Protein AF-U3Q7U6-F1 (afdb_monomer)

Structure (mmCIF, N/CA/C/O backbone):
data_AF-U3Q7U6-F1
#
_entry.id   AF-U3Q7U6-F1
#
loop_
_atom_site.group_PDB
_atom_site.id
_atom_site.type_symbol
_atom_site.label_atom_id
_atom_site.label_alt_id
_atom_site.label_comp_id
_atom_site.label_asym_id
_atom_site.label_entity_id
_atom_site.label_seq_id
_atom_site.pdbx_PDB_ins_code
_atom_site.Cartn_x
_atom_site.Cartn_y
_atom_site.Cartn_z
_atom_site.occupancy
_atom_site.B_iso_or_equiv
_atom_site.auth_seq_id
_atom_site.auth_comp_id
_atom_site.auth_asym_id
_atom_site.auth_atom_id
_atom_site.pdbx_PDB_model_num
ATOM 1 N N . MET A 1 1 ? -13.181 9.743 31.412 1.00 58.06 1 MET A N 1
ATOM 2 C CA . MET A 1 1 ? -12.037 9.200 30.643 1.00 58.06 1 MET A CA 1
ATOM 3 C C . MET A 1 1 ? -12.355 9.318 29.156 1.00 58.06 1 MET A C 1
ATOM 5 O O . MET A 1 1 ? -13.324 8.710 28.724 1.00 58.06 1 MET A O 1
ATOM 9 N N . LYS A 1 2 ? -11.627 10.139 28.384 1.00 72.19 2 LYS A N 1
ATOM 10 C CA . LYS A 1 2 ? -11.781 10.175 26.917 1.00 72.19 2 LYS A CA 1
ATOM 11 C C . LYS A 1 2 ? -11.034 8.975 26.337 1.00 72.19 2 LYS A C 1
ATOM 13 O O . LYS A 1 2 ? -9.807 8.971 26.327 1.00 72.19 2 LYS A O 1
ATOM 18 N N . TYR A 1 3 ? -11.757 7.956 25.892 1.00 76.88 3 TYR A N 1
ATOM 19 C CA . TYR A 1 3 ? -11.176 6.864 25.115 1.00 76.88 3 TYR A CA 1
ATOM 20 C C . TYR A 1 3 ? -10.846 7.388 23.714 1.00 76.88 3 TYR A C 1
ATOM 22 O O . TYR A 1 3 ? -11.701 7.925 23.011 1.00 76.88 3 TYR A O 1
ATOM 30 N N . LYS A 1 4 ? -9.575 7.284 23.324 1.00 83.31 4 LYS A N 1
ATOM 31 C CA . LYS A 1 4 ? -9.132 7.584 21.962 1.00 83.31 4 LYS A CA 1
ATOM 32 C C . LYS A 1 4 ? -9.325 6.321 21.132 1.00 83.31 4 LYS A C 1
ATOM 34 O O . LYS A 1 4 ? -8.779 5.281 21.488 1.00 83.31 4 LYS A O 1
ATOM 39 N N . LEU A 1 5 ? -10.089 6.412 20.047 1.00 89.25 5 LEU A N 1
ATOM 40 C CA . LEU A 1 5 ? -10.241 5.296 19.118 1.00 89.25 5 LEU A CA 1
ATOM 41 C C . LEU A 1 5 ? -8.866 4.954 18.521 1.00 89.25 5 LEU A C 1
ATOM 43 O O . LEU A 1 5 ? -8.184 5.836 17.986 1.00 89.25 5 LEU A O 1
ATOM 47 N N . LEU A 1 6 ? -8.445 3.696 18.661 1.00 92.88 6 LEU A N 1
ATOM 48 C CA . LEU A 1 6 ? -7.202 3.208 18.073 1.00 92.88 6 LEU A CA 1
ATOM 49 C C . LEU A 1 6 ? -7.372 3.146 16.555 1.00 92.88 6 LEU A C 1
ATOM 51 O O . LEU A 1 6 ? -8.303 2.510 16.077 1.00 92.88 6 LEU A O 1
ATOM 55 N N . LYS A 1 7 ? -6.461 3.789 15.818 1.00 94.06 7 LYS A N 1
ATOM 56 C CA . LYS A 1 7 ? -6.442 3.720 14.357 1.00 94.06 7 LYS A CA 1
ATOM 57 C C . LYS A 1 7 ? -5.527 2.602 13.875 1.00 94.06 7 LYS A C 1
ATOM 59 O O . LYS A 1 7 ? -4.397 2.489 14.355 1.00 94.06 7 LYS A O 1
ATOM 64 N N . ILE A 1 8 ? -5.978 1.834 12.893 1.00 94.38 8 ILE A N 1
ATOM 65 C CA . ILE A 1 8 ? -5.265 0.702 12.303 1.00 94.38 8 ILE A CA 1
ATOM 66 C C . ILE A 1 8 ? -4.838 1.044 10.874 1.00 94.38 8 ILE A C 1
ATOM 68 O O . ILE A 1 8 ? -5.637 1.460 10.037 1.00 94.38 8 ILE A O 1
ATOM 72 N N . LYS A 1 9 ? -3.551 0.837 10.579 1.00 94.88 9 LYS A N 1
ATOM 73 C CA . LYS A 1 9 ? -2.979 1.011 9.241 1.00 94.88 9 LYS A CA 1
ATOM 74 C C . LYS 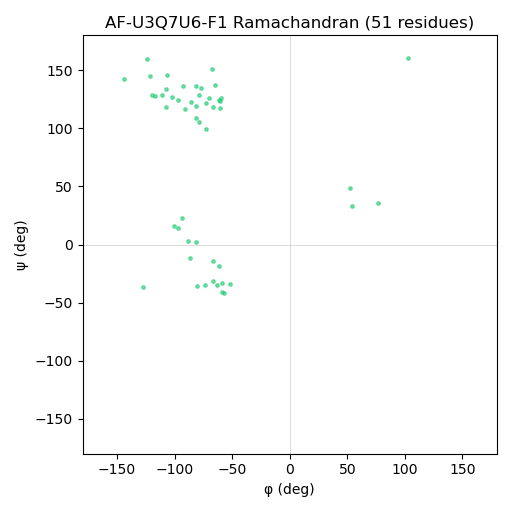A 1 9 ? -2.445 -0.310 8.707 1.00 94.88 9 LYS A C 1
ATOM 76 O O . LYS A 1 9 ? -1.568 -0.914 9.320 1.00 94.88 9 LYS A O 1
ATOM 81 N N . VAL A 1 10 ? -2.872 -0.681 7.505 1.00 94.00 10 VAL A N 1
ATOM 82 C CA . VAL A 1 10 ? -2.332 -1.821 6.749 1.00 94.00 10 VAL A CA 1
ATOM 83 C C . VAL A 1 10 ? -1.390 -1.289 5.667 1.00 94.00 10 VAL A C 1
ATOM 85 O O . VAL A 1 10 ? -1.750 -0.386 4.920 1.00 94.00 10 VAL A O 1
ATOM 88 N N . CYS A 1 11 ? -0.146 -1.773 5.594 1.00 94.31 11 CYS A N 1
ATOM 89 C CA . CYS A 1 11 ? 0.905 -1.175 4.755 1.00 94.31 11 CYS A CA 1
ATOM 90 C C . CYS A 1 11 ? 1.490 -2.148 3.724 1.00 94.31 11 CYS A C 1
ATOM 92 O O . CYS A 1 11 ? 1.724 -3.316 4.028 1.00 94.31 11 CYS A O 1
ATOM 94 N N . GLY A 1 12 ? 1.843 -1.630 2.547 1.00 91.75 12 GLY A N 1
ATOM 95 C CA . GLY A 1 12 ? 2.512 -2.384 1.490 1.00 91.75 12 GLY A CA 1
ATOM 96 C C . GLY A 1 12 ? 1.567 -3.305 0.734 1.00 91.75 12 GLY A C 1
ATOM 97 O O . GLY A 1 12 ? 1.947 -4.410 0.357 1.00 91.75 12 GLY A O 1
ATOM 98 N N . MET A 1 13 ? 0.329 -2.858 0.544 1.00 89.88 13 MET A N 1
ATOM 99 C CA . MET A 1 13 ? -0.633 -3.591 -0.260 1.00 89.88 13 MET A CA 1
ATOM 100 C C . MET A 1 13 ? -0.354 -3.417 -1.745 1.00 89.88 13 MET A C 1
ATOM 102 O O . MET A 1 13 ? -0.108 -2.306 -2.205 1.00 89.88 13 MET A O 1
ATOM 106 N N . LYS A 1 14 ? -0.407 -4.529 -2.479 1.00 88.38 14 LYS A N 1
ATOM 107 C CA . LYS A 1 14 ? -0.201 -4.577 -3.933 1.00 88.38 14 LYS A CA 1
ATOM 108 C C . LYS A 1 14 ? -1.340 -5.292 -4.658 1.00 88.38 14 LYS A C 1
ATOM 110 O O . LYS A 1 14 ? -1.731 -4.872 -5.739 1.00 88.38 14 LYS A O 1
ATOM 115 N N . PHE A 1 15 ? -1.894 -6.336 -4.045 1.00 87.19 15 PHE A N 1
ATOM 116 C CA . PHE A 1 15 ? -2.966 -7.156 -4.603 1.00 87.19 15 PHE A CA 1
ATOM 117 C C . PHE A 1 15 ? -4.159 -7.195 -3.649 1.00 87.19 15 PHE A C 1
ATOM 119 O O . PHE A 1 15 ? -4.012 -6.916 -2.463 1.00 87.19 15 PHE A O 1
ATOM 126 N N . GLU A 1 16 ? -5.337 -7.536 -4.175 1.00 88.00 16 GLU A N 1
ATOM 127 C CA . GLU A 1 16 ? -6.550 -7.809 -3.386 1.00 88.00 16 GLU A CA 1
ATOM 128 C C . GLU A 1 16 ? -6.965 -6.694 -2.402 1.00 88.00 16 GLU A C 1
ATOM 130 O O . GLU A 1 16 ? -7.546 -6.958 -1.352 1.00 88.00 16 GLU A O 1
ATOM 135 N N . ILE A 1 17 ? -6.721 -5.428 -2.761 1.00 89.25 17 ILE A N 1
ATOM 136 C CA . ILE A 1 17 ? -6.979 -4.240 -1.920 1.00 89.25 17 ILE A CA 1
ATOM 137 C C . ILE A 1 17 ? -8.417 -4.221 -1.370 1.00 89.25 17 ILE A C 1
ATOM 139 O O . ILE A 1 17 ? -8.637 -3.809 -0.234 1.00 89.25 17 ILE A O 1
ATOM 143 N N . HIS A 1 18 ? -9.386 -4.719 -2.146 1.00 88.62 18 HIS A N 1
ATOM 144 C CA . HIS A 1 18 ? -10.788 -4.839 -1.741 1.00 88.62 18 HIS A CA 1
ATOM 145 C C . HIS A 1 18 ? -10.989 -5.709 -0.494 1.00 88.62 18 HIS A C 1
ATOM 147 O O . HIS A 1 18 ? -11.729 -5.304 0.393 1.00 88.62 18 HIS A O 1
ATOM 153 N N . LYS A 1 19 ? -10.274 -6.836 -0.360 1.00 89.94 19 LYS A N 1
ATOM 154 C CA . LYS A 1 19 ? -10.413 -7.714 0.815 1.00 89.94 19 LYS A CA 1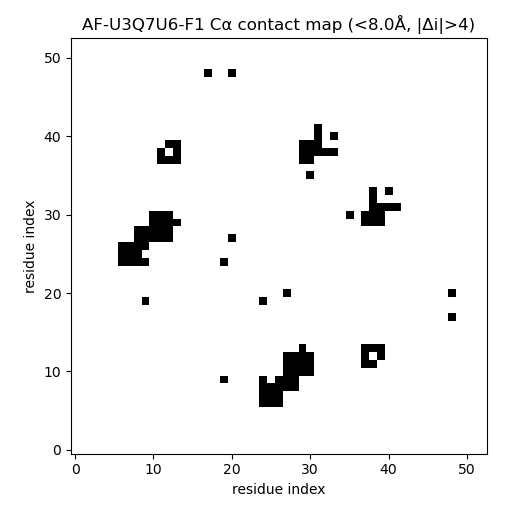
ATOM 155 C C . LYS A 1 19 ? -9.999 -7.012 2.102 1.00 89.94 19 LYS A C 1
ATOM 157 O O . LYS A 1 19 ? -10.580 -7.250 3.149 1.00 89.94 19 LYS A O 1
ATOM 162 N N . ILE A 1 20 ? -8.993 -6.143 2.027 1.00 89.81 20 ILE A N 1
ATOM 163 C CA . ILE A 1 20 ? -8.542 -5.364 3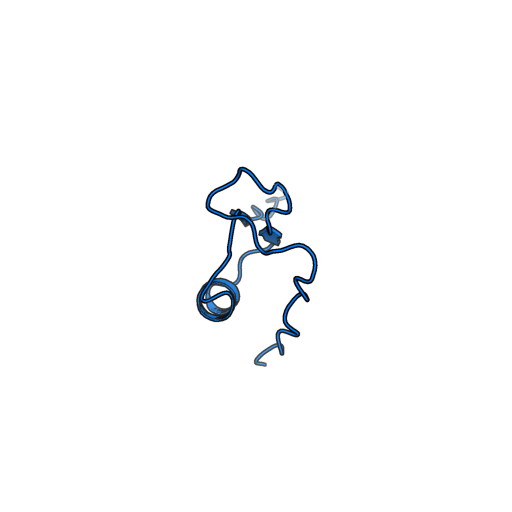.184 1.00 89.81 20 ILE A CA 1
ATOM 164 C C . ILE A 1 20 ? -9.435 -4.167 3.426 1.00 89.81 20 ILE A C 1
ATOM 166 O O . ILE A 1 20 ? -9.683 -3.839 4.577 1.00 89.81 20 ILE A O 1
ATOM 170 N N . TYR A 1 21 ? -9.946 -3.538 2.372 1.00 89.25 21 TYR A N 1
ATOM 171 C CA . TYR A 1 21 ? -10.961 -2.504 2.517 1.00 89.25 21 TYR A CA 1
ATOM 172 C C . TYR A 1 21 ? -12.199 -3.020 3.269 1.00 89.25 21 TYR A C 1
ATOM 174 O O . TYR A 1 21 ? -12.680 -2.337 4.169 1.00 89.25 21 TYR A O 1
ATOM 182 N N . ASP A 1 22 ? -12.638 -4.247 2.974 1.00 91.06 22 ASP A N 1
ATOM 183 C CA . ASP A 1 22 ? -13.775 -4.903 3.636 1.00 91.06 22 ASP A CA 1
ATOM 184 C C . ASP A 1 22 ? -13.517 -5.228 5.123 1.00 91.06 22 ASP A C 1
ATOM 186 O O . ASP A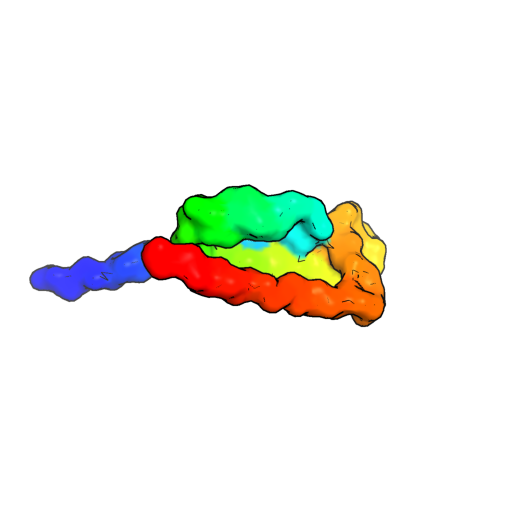 1 22 ? -14.457 -5.490 5.870 1.00 91.06 22 ASP A O 1
ATOM 190 N N . LEU A 1 23 ? -12.259 -5.174 5.581 1.00 91.62 23 LEU A N 1
ATOM 191 C CA . LEU A 1 23 ? -11.884 -5.287 6.999 1.00 91.62 23 LEU A CA 1
ATOM 192 C C . LEU A 1 23 ? -11.882 -3.934 7.733 1.00 91.62 23 LEU A C 1
ATOM 194 O O . LEU A 1 23 ? -11.520 -3.878 8.907 1.00 91.62 23 LEU A O 1
ATOM 198 N N . PHE A 1 24 ? -12.267 -2.849 7.058 1.00 90.38 24 PHE A N 1
ATOM 199 C CA . PHE A 1 24 ? -12.395 -1.499 7.614 1.00 90.38 24 PHE A CA 1
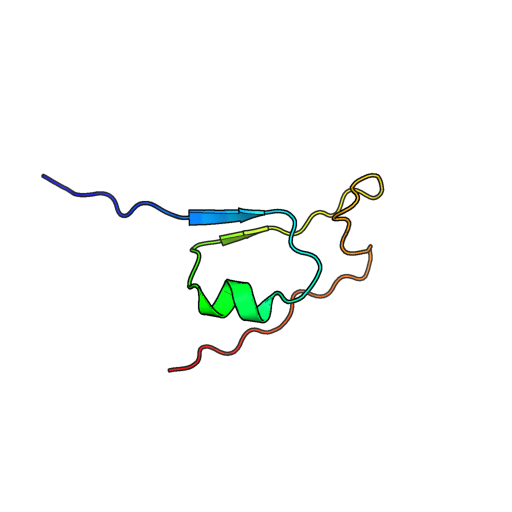ATOM 200 C C . PHE A 1 24 ? -11.158 -0.955 8.370 1.00 90.38 24 PHE A C 1
ATOM 202 O O . PHE A 1 24 ? -11.308 -0.406 9.465 1.00 90.38 24 PHE A O 1
ATOM 209 N N . PRO A 1 25 ? -9.926 -1.039 7.826 1.00 92.50 25 PRO A N 1
ATOM 210 C CA . PRO A 1 25 ? -8.790 -0.324 8.397 1.00 92.50 25 PRO A CA 1
ATOM 211 C C . PRO A 1 25 ? -8.965 1.188 8.218 1.00 92.50 25 PRO A C 1
ATOM 213 O O . PRO A 1 25 ? -9.514 1.652 7.216 1.00 92.50 25 PRO A O 1
ATOM 216 N N . ASP A 1 26 ? -8.408 1.981 9.129 1.00 94.50 26 ASP A N 1
ATOM 217 C CA . ASP A 1 26 ? -8.396 3.441 8.991 1.00 94.50 26 ASP A CA 1
ATOM 218 C C . ASP A 1 26 ? -7.529 3.906 7.817 1.00 94.50 26 ASP A C 1
ATOM 220 O O . ASP A 1 26 ? -7.805 4.937 7.201 1.00 94.50 26 ASP A O 1
ATOM 224 N N . PHE A 1 27 ? -6.459 3.163 7.512 1.00 93.38 27 PHE A N 1
ATOM 225 C CA . PHE A 1 27 ? -5.514 3.521 6.459 1.00 93.38 27 PHE A CA 1
ATOM 226 C C . PHE A 1 27 ? -4.985 2.300 5.706 1.00 93.38 27 PHE A C 1
ATOM 228 O O . PHE A 1 27 ? -4.629 1.281 6.302 1.00 93.38 27 PHE A O 1
ATOM 235 N N . ILE A 1 28 ? -4.813 2.457 4.393 1.00 93.25 28 ILE A N 1
ATOM 236 C CA . ILE A 1 28 ? -4.121 1.506 3.519 1.00 93.25 28 ILE A CA 1
ATOM 237 C C . ILE A 1 28 ? -2.924 2.227 2.893 1.00 93.25 28 ILE A C 1
ATOM 239 O O . ILE A 1 28 ? -3.058 3.330 2.369 1.00 93.25 28 ILE A O 1
ATOM 243 N N . GLY A 1 29 ? -1.737 1.630 2.988 1.00 93.81 29 GLY A N 1
ATOM 244 C CA . GLY A 1 29 ? -0.494 2.184 2.456 1.00 93.81 29 GLY A CA 1
ATOM 245 C C . GLY A 1 29 ? -0.004 1.441 1.217 1.00 93.81 29 GLY A C 1
ATOM 246 O O . GLY A 1 29 ? 0.108 0.214 1.238 1.00 93.81 29 GLY A O 1
ATOM 247 N N . PHE A 1 30 ? 0.382 2.203 0.198 1.00 95.00 30 PHE A N 1
ATOM 248 C CA . PHE A 1 30 ? 1.019 1.726 -1.031 1.00 95.00 30 PHE A CA 1
ATOM 249 C C . PHE A 1 30 ? 2.503 2.095 -1.024 1.00 95.00 30 PHE A C 1
ATOM 251 O O . PHE A 1 30 ? 2.882 3.130 -0.473 1.00 95.00 30 PHE A O 1
ATOM 258 N N . ILE A 1 31 ? 3.351 1.237 -1.594 1.00 96.25 31 ILE A N 1
ATOM 259 C CA . ILE A 1 31 ? 4.802 1.451 -1.606 1.00 96.25 31 ILE A CA 1
ATOM 260 C C . ILE A 1 31 ? 5.241 1.824 -3.021 1.00 96.25 31 ILE A C 1
ATOM 262 O O . ILE A 1 31 ? 5.127 1.019 -3.939 1.00 96.25 31 ILE A O 1
ATOM 266 N N . PHE A 1 32 ? 5.794 3.030 -3.168 1.00 95.62 32 PHE A N 1
ATOM 267 C CA . PHE A 1 32 ? 6.299 3.584 -4.434 1.00 95.62 32 PHE A CA 1
ATOM 268 C C . PHE A 1 32 ? 7.828 3.495 -4.568 1.00 95.62 32 PHE A C 1
ATOM 270 O O . PHE A 1 32 ? 8.425 4.160 -5.404 1.00 95.62 32 PHE A O 1
ATOM 277 N N . TYR A 1 33 ? 8.478 2.674 -3.739 1.00 96.56 33 TYR A N 1
ATOM 278 C CA . TYR A 1 33 ? 9.913 2.414 -3.827 1.00 96.56 33 TYR A CA 1
ATOM 279 C C . TYR A 1 33 ? 10.188 1.202 -4.735 1.00 96.56 33 TYR A C 1
ATOM 281 O O . TYR A 1 33 ? 9.779 0.101 -4.353 1.00 96.56 33 TYR A O 1
ATOM 289 N N . PRO A 1 34 ? 10.890 1.356 -5.878 1.00 96.50 34 PRO A N 1
ATOM 290 C CA . PRO A 1 34 ? 11.061 0.284 -6.867 1.00 96.50 34 PRO A CA 1
ATOM 291 C C . PRO A 1 34 ? 11.740 -0.982 -6.339 1.00 96.50 34 PRO A C 1
ATOM 293 O O . PRO A 1 34 ? 11.375 -2.082 -6.739 1.00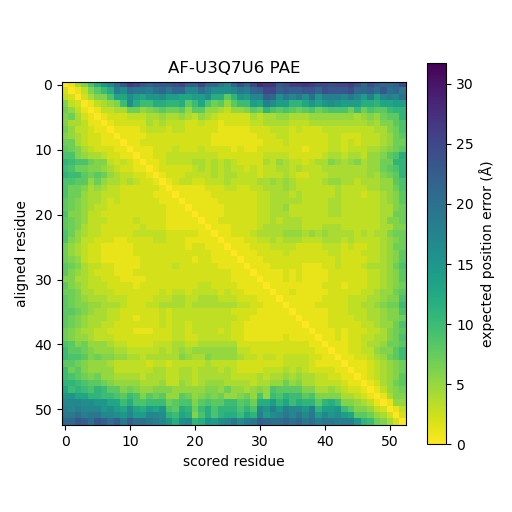 96.50 34 PRO A O 1
ATOM 296 N N . ASN A 1 35 ? 12.669 -0.849 -5.387 1.00 97.38 35 ASN A N 1
ATOM 297 C CA . ASN A 1 35 ? 13.375 -2.006 -4.825 1.00 97.38 35 ASN A CA 1
ATOM 298 C C . ASN A 1 35 ? 12.560 -2.726 -3.733 1.00 97.38 35 ASN A C 1
ATOM 300 O O . ASN A 1 35 ? 13.048 -3.670 -3.114 1.00 97.38 35 ASN A O 1
ATOM 304 N N . SER A 1 36 ? 11.329 -2.287 -3.444 1.00 96.62 36 SER A N 1
ATOM 305 C CA . SER A 1 36 ? 10.441 -3.019 -2.544 1.00 96.62 36 SER A CA 1
ATOM 306 C C . SER A 1 36 ? 9.738 -4.158 -3.288 1.00 96.62 36 SER A C 1
ATOM 308 O O . SER A 1 36 ? 9.133 -3.908 -4.329 1.00 96.62 36 SER A O 1
ATOM 310 N N . PRO A 1 37 ? 9.636 -5.373 -2.717 1.00 95.38 37 PRO A N 1
ATOM 311 C CA . PRO A 1 37 ? 8.799 -6.431 -3.301 1.00 95.38 37 PRO A CA 1
ATOM 312 C C . PRO A 1 37 ? 7.311 -6.039 -3.366 1.00 95.38 37 PRO A C 1
ATOM 314 O O . PRO A 1 37 ? 6.529 -6.607 -4.126 1.00 95.38 37 PRO A O 1
ATOM 317 N N . ARG A 1 38 ? 6.916 -5.034 -2.576 1.00 96.25 38 ARG A N 1
ATOM 318 C CA . ARG A 1 38 ? 5.560 -4.486 -2.495 1.00 96.25 38 ARG A CA 1
ATOM 319 C C . ARG A 1 38 ? 5.382 -3.231 -3.361 1.00 96.25 38 ARG A C 1
ATOM 321 O O . ARG A 1 38 ? 4.401 -2.515 -3.183 1.00 96.25 38 ARG A O 1
ATOM 328 N N . PHE A 1 39 ? 6.317 -2.961 -4.278 1.00 96.69 39 PHE A N 1
ATOM 329 C CA . PHE A 1 39 ? 6.224 -1.860 -5.231 1.00 96.69 39 PHE A CA 1
ATOM 330 C C . PHE A 1 39 ? 4.976 -1.994 -6.107 1.00 96.69 39 PHE A C 1
ATOM 332 O O . PHE A 1 39 ? 4.761 -3.038 -6.738 1.00 96.69 39 PHE A O 1
ATOM 339 N N . VAL A 1 40 ? 4.163 -0.937 -6.129 1.00 95.00 40 VAL A N 1
ATOM 340 C CA . VAL A 1 40 ? 2.883 -0.908 -6.852 1.00 95.00 40 VAL A CA 1
ATOM 341 C C . VAL A 1 40 ? 3.011 -0.500 -8.323 1.00 95.00 40 VAL A C 1
ATOM 343 O O . VAL A 1 40 ? 2.070 -0.706 -9.081 1.00 95.00 40 VAL A O 1
ATOM 346 N N . GLY A 1 41 ? 4.174 0.008 -8.741 1.00 95.62 41 GLY A N 1
ATOM 347 C CA . GLY A 1 41 ? 4.397 0.556 -10.081 1.00 95.62 41 GLY A CA 1
ATOM 348 C C . GLY A 1 41 ? 4.392 2.086 -10.094 1.00 95.62 41 GLY A C 1
ATOM 349 O O . GLY A 1 41 ? 3.889 2.722 -9.169 1.00 95.62 41 GLY A O 1
ATOM 350 N N . PHE A 1 42 ? 4.976 2.677 -11.139 1.00 94.56 42 PHE A N 1
ATOM 351 C CA . PHE A 1 42 ? 5.000 4.134 -11.326 1.00 94.56 42 PHE A CA 1
ATOM 352 C C . PHE A 1 42 ? 3.637 4.680 -11.760 1.00 94.56 42 PHE A C 1
ATOM 354 O O . PHE A 1 42 ? 3.218 5.728 -11.282 1.00 94.56 42 PHE A O 1
ATOM 361 N N . ASP A 1 43 ? 2.906 3.910 -12.565 1.00 94.56 43 ASP A N 1
ATOM 362 C CA . ASP A 1 43 ? 1.578 4.270 -13.073 1.00 94.56 43 ASP A CA 1
ATOM 363 C C . ASP A 1 43 ? 0.445 3.728 -12.190 1.00 94.56 43 ASP A C 1
ATOM 365 O O . ASP A 1 43 ? -0.675 3.499 -12.650 1.00 94.56 43 ASP A O 1
ATOM 369 N N . PHE A 1 44 ? 0.726 3.452 -10.912 1.00 92.88 44 PHE A N 1
ATOM 370 C CA . PHE A 1 44 ? -0.282 2.907 -10.012 1.00 92.88 44 PHE A CA 1
ATOM 371 C C . PHE A 1 44 ? -1.394 3.926 -9.754 1.00 92.88 44 PHE A C 1
ATOM 373 O O . PHE A 1 44 ? -1.180 4.982 -9.157 1.00 92.88 44 PHE A O 1
ATOM 380 N N . ILE A 1 45 ? -2.612 3.561 -10.146 1.00 91.25 45 ILE A N 1
ATOM 381 C CA . ILE A 1 45 ? -3.818 4.343 -9.892 1.00 91.25 45 ILE A CA 1
ATOM 382 C C . ILE A 1 45 ? -4.495 3.782 -8.646 1.00 91.25 45 ILE A C 1
ATOM 384 O O . ILE A 1 45 ? -4.839 2.601 -8.582 1.00 91.25 45 ILE A O 1
ATOM 388 N N . ILE A 1 46 ? -4.727 4.646 -7.657 1.00 87.25 46 ILE A N 1
ATOM 389 C CA . ILE A 1 46 ? -5.456 4.272 -6.445 1.00 87.25 46 ILE A CA 1
ATOM 390 C C . ILE A 1 46 ? -6.873 3.820 -6.846 1.00 87.25 46 ILE A C 1
ATOM 392 O O . ILE A 1 46 ? -7.601 4.594 -7.478 1.00 87.25 46 ILE A O 1
ATOM 396 N N . PRO A 1 47 ? -7.296 2.593 -6.490 1.00 85.00 47 PRO A N 1
ATOM 397 C CA . PRO A 1 47 ? -8.609 2.095 -6.870 1.00 85.00 47 PRO A CA 1
ATOM 398 C C . PRO A 1 47 ? -9.714 2.927 -6.211 1.00 85.00 47 PRO A C 1
ATOM 400 O O . PRO A 1 47 ? -9.662 3.244 -5.022 1.00 85.00 47 PRO A O 1
ATOM 403 N N . LYS A 1 48 ? -10.756 3.253 -6.983 1.00 84.19 48 LYS A N 1
ATOM 404 C CA . LYS A 1 48 ? -11.966 3.894 -6.455 1.00 84.19 48 LYS A CA 1
ATOM 405 C C . LYS A 1 48 ? -12.769 2.862 -5.663 1.00 84.19 48 LYS A C 1
ATOM 407 O O . LYS A 1 48 ? -13.489 2.049 -6.237 1.00 84.19 48 LYS A O 1
ATOM 412 N N . LEU A 1 49 ? -12.638 2.894 -4.342 1.00 80.25 49 LEU A N 1
ATOM 413 C CA . LEU A 1 49 ? -13.401 2.040 -3.435 1.00 80.25 49 LEU A CA 1
ATOM 414 C C . LEU A 1 49 ? -14.787 2.664 -3.226 1.00 80.25 49 LEU A C 1
ATOM 416 O O . LEU A 1 49 ? -14.904 3.805 -2.778 1.00 80.25 49 LEU A O 1
ATOM 420 N N . LYS A 1 50 ? -15.847 1.938 -3.593 1.00 75.56 50 LYS A N 1
ATOM 421 C CA . LYS A 1 50 ? -17.219 2.347 -3.275 1.00 75.56 50 LYS A CA 1
ATOM 422 C C . LYS A 1 50 ? -17.490 1.994 -1.816 1.00 75.56 50 LYS A C 1
ATOM 424 O O . LYS A 1 50 ? -17.297 0.845 -1.431 1.00 75.56 50 LYS A O 1
ATOM 429 N N . LYS A 1 51 ? -17.983 2.956 -1.032 1.00 62.31 51 LYS A N 1
ATOM 430 C CA . LYS A 1 51 ? -18.587 2.641 0.266 1.00 62.31 51 LYS A CA 1
ATOM 431 C C . LYS A 1 51 ? -19.776 1.723 0.014 1.00 62.31 51 LYS A C 1
ATOM 433 O O . LYS A 1 51 ? -20.712 2.109 -0.686 1.00 62.31 51 LYS A O 1
ATOM 438 N N . LYS A 1 52 ? -19.708 0.506 0.543 1.00 61.44 52 LYS A N 1
ATOM 439 C CA . LYS A 1 52 ? -20.868 -0.372 0.639 1.00 61.44 52 LYS A CA 1
ATOM 440 C C . LYS A 1 52 ? -21.627 0.098 1.883 1.00 61.44 52 LYS A C 1
ATOM 442 O O . LYS A 1 52 ? -21.068 0.047 2.975 1.00 61.44 52 LYS A O 1
ATOM 447 N N . TYR A 1 53 ? -22.781 0.724 1.657 1.00 55.16 53 TYR A N 1
ATOM 448 C CA . TYR A 1 53 ? -23.697 1.171 2.708 1.00 55.16 53 TYR A CA 1
ATOM 449 C C . TYR A 1 53 ? -24.351 -0.030 3.383 1.00 55.16 53 TYR A C 1
ATOM 451 O O . TYR A 1 53 ? -24.590 -1.028 2.661 1.00 55.16 53 TYR A O 1
#

pLDDT: mean 88.57, std 10.0, range [55.16, 97.38]

Solvent-accessible surface area (backbone atoms only — not comparable to full-atom values): 3697 Å² total; per-residue (Å²): 133,88,82,75,85,85,80,46,72,49,72,46,54,69,67,70,62,64,67,53,55,77,66,66,55,76,38,80,36,72,32,81,47,82,91,40,96,34,38,54,57,93,85,59,71,83,77,89,77,77,84,82,128

Nearest PDB structures (foldseek):
  5jus-assembly1_E  TM=4.166E-01  e=7.734E+00  Saccharomyces cerevisiae
  3pgy-assembly1_A  TM=3.298E-01  e=7.734E+00  Staphylococcus aureus subsp. aureus COL

Foldseek 3Di:
DDDDDDAFEAELDAPPVVVV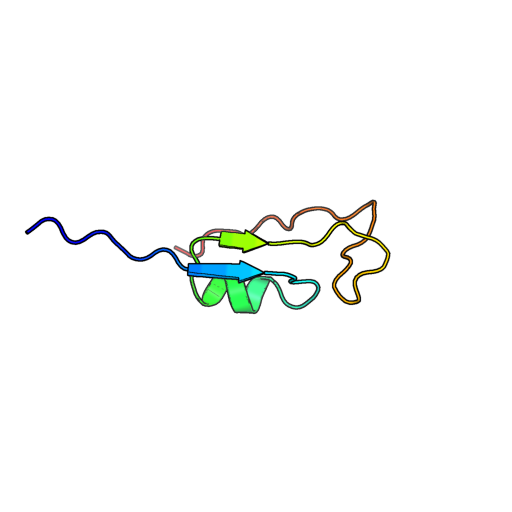VVVPGPYYYQDCDPPDPSHNDPPRDDDDDDPPD

Sequence (53 aa):
MKYKLLKIKVCGMKFEIHKIYDLFPDFIGFIFYPNSPRFVGFDFIIPKLKKKY

Mean predicted aligned error: 5.04 Å

Secondary structure (DSSP, 8-state):
--PPPPP-EEE---S-HHHHHTT--SEEE-B--TTSTTB--TTPPPP-PPP--

Radius of gyration: 13.63 Å; Cα contacts (8 Å, |Δi|>4): 54; chains: 1; bounding box: 37×18×44 Å

=== Feature glossary ===
Key to the feature types in this record:

Secondary structure (8-state, DSSP). Secondary structure is the local, repeating backbone conformation. DSSP classifies it into eight states by reading the hydrogen-bond network: three helix types (H, G, I), two β types (E, B), two non-regular types (T, S), and unstructured coil (-).

Backbone torsions (φ/ψ). Backbone dihedral angles. Every residue except chain termini has a φ (preceding-C → N → Cα → C) and a ψ (N → Cα → C → next-N). They are reported in degrees following the IUPAC sign convention. Secondary structure is essentially a statement about which (φ, ψ) basin each residue occupies.

Predicted aligned error. Predicted Aligned Error (PAE) is an AlphaFold confidence matrix: entry (i, j) is the expected error in the position of residue j, in ångströms, when the prediction is superimposed on the true structure at residue i. Low PAE within a block of residues means that block is internally rigid and well-predicted; high PAE between two blocks means their relative placement is uncertain even if each block individually is confident.

B-factor. B-factor (Debye–Waller factor) reflects atomic displacement in the crystal lattice. It is an experimental observable (units Å²), not a prediction; low values mean the atom is pinned down, high values mean it moves or is heterogeneous across the crystal.

Secondary structure (3-state, P-SEA). Three-state secondary structure (P-SEA) collapses the eight DSSP classes into helix (a), strand (b), and coil (c). P-SEA assigns these from Cα geometry alone — distances and angles — without requiring backbone oxygens, so it works on any Cα trace.

Sequence. Primary structure: the covalent order of the twenty standard amino acids along the backbone. Two proteins with the same sequence will (almost always) fold to the same structure; two with 30% identity often share a fold but not the details.

pLDDT. pLDDT is the predicted lDDT-Cα score: AlphaFold's confidence that the local environment of each residue (all inter-atomic distances within 15 Å) is correctly placed. It is a per-residue number between 0 and 100, with higher meaning more reliable.

InterPro / GO / CATH / organism. Functional annotations link the protein to curated databases. InterPro entries identify conserved domains and families by matching the sequence against member-database signatures (Pfam, PROSITE, CDD, …). Gene Ontology (GO) terms describe molecular function, biological process, and cellular component in a controlled vocabulary. CATH places the structure in a hierarchical fold classification (Class/Architecture/Topology/Homologous-superfamily). The organism is the source species.

Contact-map, Ramachandran, and PAE plots. Three diagnostic plots accompany the record. The Cα contact map visualizes the tertiary structure as a 2D adjacency matrix (8 Å cutoff, sequence-local contacts suppressed). The Ramachandran plot shows the distribution of backbone (φ, ψ) torsions, with points in the α and β basins reflecting secondary structure content. The PAE plot shows AlphaFold's inter-residue confidence as a colo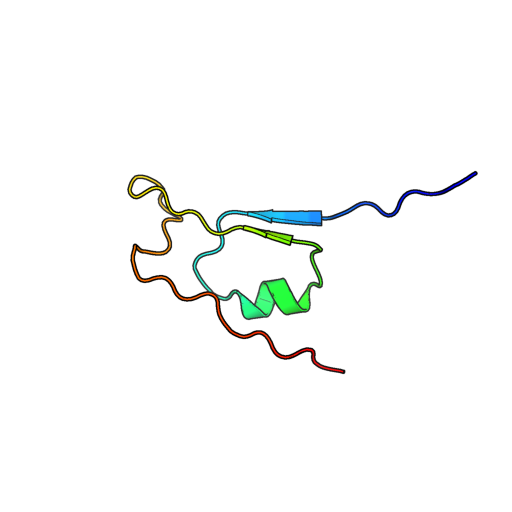r matrix.

mmCIF coordinates. The mmCIF table is the protein's shape written out atom by atom. For each backbone N, Cα, C, and carbonyl O, it records an (x, y, z) coordinate triple in Å plus the residue type, chain letter, and residue number.

Radius of gyration, Cα contacts, bounding box. Three whole-structure scalars: the radius of gyration (RMS distance of Cα from centroid, in Å), the count of Cα–Cα contacts (pairs closer than 8 Å and separated by more than four residues in sequence — i.e. tertiary, not local, contacts), and the bounding-box dimensions. Together they distinguish compact globular folds from extended fibres or disordered chains.

Foldseek 3Di. The Foldseek 3Di string encodes local tertiary geometry as a 20-letter alphabet — one character per residue — derived from the relative positions of nearby Cα atoms. Unlike the amino-acid sequence, 3Di is a direct function of the 3D structure, so two proteins with the same fold have similar 3Di strings even at low sequence identity.

Rendered structure images. Six rendered views show the 3D structure from the faces of a cube — i.e. along ±x, ±y, ±z. Rendering representation is drawn randomly per protein from cartoon (secondary-structure ribbons), sticks (backbone bonds), or molecular surface; coloring is either N→C rainbow (blue at the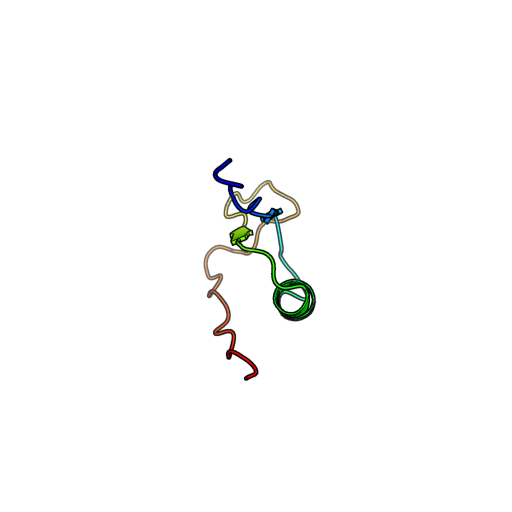 N-terminus through red at the C-terminus) or one color per chain.

Nearest PDB structures. The Foldseek neighbor list gives the closest experimentally determined structures in the PDB, ranked by structural alignment. TM-score near 1 means near-identical fold; near 0.3 means only rough topology match. This is how one finds what a novel AlphaFold prediction most resembles in the solved-structure universe.

Solvent-accessible surface area. SASA measures how much of the protein is reachable by solvent. It is computed by rolling a water-sized probe over the atomic surface and summing the exposed area (Å²). Per-residue SASA distinguishes core (buried, low SASA) from surface (exposed, high SASA) residues; total SASA is a whole-molecule size measure.